Protein AF-A0A7S3LHX7-F1 (afdb_monomer)

Radius of gyration: 19.1 Å; Cα contacts (8 Å, |Δi|>4): 229; chains: 1; bounding box: 48×47×49 Å

Mean predicted aligned error: 6.69 Å

Nearest PDB structures (foldseek):
  8vy3-assembly1_D  TM=8.602E-01  e=5.144E-08  Homo sapiens
  8foj-assembly1_C  TM=7.044E-01  e=1.877E-06  Saccharomyces cerevisiae
  8b9a-assembly1_B  TM=6.497E-01  e=7.413E-06  Saccharomyces cerevisiae
  7pfo-assembly1_A  TM=7.194E-01  e=8.114E-03  Homo sapiens
  5vbn-assembly2_E  TM=6.825E-01  e=9.872E-03  Homo sapiens

Structure (mmCIF, N/CA/C/O backbone):
data_AF-A0A7S3LHX7-F1
#
_entry.id   AF-A0A7S3LHX7-F1
#
loop_
_atom_site.group_PDB
_atom_site.id
_atom_site.type_symbol
_atom_site.label_atom_id
_atom_site.label_alt_id
_atom_site.label_comp_id
_atom_site.label_asym_id
_atom_site.label_entity_id
_atom_site.label_seq_id
_atom_site.pdbx_PDB_ins_code
_atom_site.Cartn_x
_atom_site.Cartn_y
_atom_site.Cartn_z
_atom_site.occupancy
_atom_site.B_iso_or_equiv
_atom_site.auth_seq_id
_atom_site.auth_comp_id
_atom_site.auth_asym_id
_atom_site.auth_atom_id
_atom_site.pdbx_PDB_model_num
ATOM 1 N N . THR A 1 1 ? -20.503 -5.782 3.310 1.00 82.62 1 THR A N 1
ATOM 2 C CA . THR A 1 1 ? -19.239 -5.152 2.886 1.00 82.62 1 THR A CA 1
ATOM 3 C C . THR A 1 1 ? -18.350 -4.946 4.089 1.00 82.62 1 THR A C 1
ATOM 5 O O . THR A 1 1 ? -18.862 -4.541 5.129 1.00 82.62 1 THR A O 1
ATOM 8 N N . GLN A 1 2 ? -17.073 -5.298 3.959 1.00 88.56 2 GLN A N 1
ATOM 9 C CA . GLN A 1 2 ? -16.009 -5.000 4.921 1.00 88.56 2 GLN A CA 1
ATOM 10 C C . GLN A 1 2 ? -15.169 -3.860 4.333 1.00 88.56 2 GLN A C 1
ATOM 12 O O . GLN A 1 2 ? -14.987 -3.820 3.117 1.00 88.56 2 GLN A O 1
ATOM 17 N N . PHE A 1 3 ? -14.690 -2.949 5.170 1.00 92.06 3 PHE A N 1
ATOM 18 C CA . PHE A 1 3 ? -13.865 -1.812 4.775 1.00 92.06 3 PHE A CA 1
ATOM 19 C C . PHE A 1 3 ? -12.484 -1.961 5.399 1.00 92.06 3 PHE A C 1
ATOM 21 O O . PHE A 1 3 ? -12.379 -2.279 6.581 1.00 92.06 3 PHE A O 1
ATOM 28 N N . ILE A 1 4 ? -11.439 -1.728 4.611 1.00 94.50 4 ILE A N 1
ATOM 29 C CA . ILE A 1 4 ? -10.053 -1.706 5.077 1.00 94.50 4 ILE A CA 1
ATOM 30 C C . ILE A 1 4 ? -9.540 -0.291 4.832 1.00 94.50 4 ILE A C 1
ATOM 32 O O . ILE A 1 4 ? -9.613 0.192 3.704 1.00 94.50 4 ILE A O 1
ATOM 36 N N . LEU A 1 5 ? -9.087 0.378 5.889 1.00 95.12 5 LEU A N 1
ATOM 37 C CA . LEU A 1 5 ? -8.576 1.745 5.839 1.00 95.12 5 LEU A CA 1
ATOM 38 C C . LEU A 1 5 ? -7.075 1.725 6.112 1.00 95.12 5 LEU A C 1
ATOM 40 O O . LEU A 1 5 ? -6.647 1.291 7.181 1.00 95.12 5 LEU A O 1
ATOM 44 N N . GLN A 1 6 ? -6.292 2.201 5.152 1.00 96.12 6 GLN A N 1
ATOM 45 C CA . GLN A 1 6 ? -4.843 2.334 5.253 1.00 96.12 6 GLN A CA 1
ATOM 46 C C . GLN A 1 6 ? -4.483 3.821 5.201 1.00 96.12 6 GLN A C 1
ATOM 48 O O . GLN A 1 6 ? -5.008 4.512 4.325 1.00 96.12 6 GLN A O 1
ATOM 53 N N . PRO A 1 7 ? -3.619 4.322 6.100 1.00 96.69 7 PRO A N 1
ATOM 54 C CA . PRO A 1 7 ? -3.210 5.719 6.083 1.00 96.69 7 PRO A CA 1
ATOM 55 C C . PRO A 1 7 ? -2.319 6.039 4.878 1.00 96.69 7 PRO A C 1
ATOM 57 O O . PRO A 1 7 ? -1.685 5.157 4.288 1.00 96.69 7 PRO A O 1
ATOM 60 N N . SER A 1 8 ? -2.237 7.322 4.553 1.00 96.12 8 SER A N 1
ATOM 61 C CA . SER A 1 8 ? -1.284 7.928 3.625 1.00 96.12 8 SER A CA 1
ATOM 62 C C . SER A 1 8 ? -0.405 8.945 4.342 1.00 96.12 8 SER A C 1
ATOM 64 O O . SER A 1 8 ? -0.815 9.540 5.337 1.00 96.12 8 SER A O 1
ATOM 66 N N . LEU A 1 9 ? 0.798 9.194 3.821 1.00 95.31 9 LEU A N 1
ATOM 67 C CA . LEU A 1 9 ? 1.648 10.298 4.288 1.00 95.31 9 LEU A CA 1
ATOM 68 C C . LEU A 1 9 ? 1.005 11.673 4.048 1.00 95.31 9 LEU A C 1
ATOM 70 O O . LEU A 1 9 ? 1.378 12.642 4.701 1.00 95.31 9 LEU A O 1
ATOM 74 N N . ASP A 1 10 ? 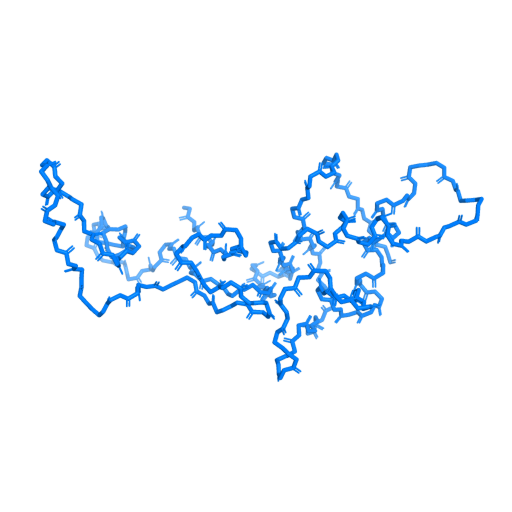0.029 11.738 3.141 1.00 94.12 10 ASP A N 1
ATOM 75 C CA . ASP A 1 10 ? -0.752 12.941 2.847 1.00 94.12 10 ASP A CA 1
ATOM 76 C C . ASP A 1 10 ? -1.970 13.114 3.784 1.00 94.12 10 ASP A C 1
ATOM 78 O O . ASP A 1 10 ? -2.672 14.125 3.707 1.00 94.12 10 ASP A O 1
ATOM 82 N N . ASP A 1 11 ? -2.242 12.156 4.682 1.00 92.94 11 ASP A N 1
ATOM 83 C CA . ASP A 1 11 ? -3.351 12.263 5.633 1.00 92.94 11 ASP A CA 1
ATOM 84 C C . ASP A 1 11 ? -2.993 13.219 6.775 1.00 92.94 11 ASP A C 1
ATOM 86 O O . ASP A 1 11 ? -2.190 12.905 7.654 1.00 92.94 11 ASP A O 1
ATOM 90 N N . ALA A 1 12 ? -3.678 14.363 6.840 1.00 87.56 12 ALA A N 1
ATOM 91 C CA . ALA A 1 12 ? -3.459 15.378 7.877 1.00 87.56 12 ALA A CA 1
ATOM 92 C C . ALA A 1 12 ? -3.617 14.841 9.316 1.00 87.56 12 ALA A C 1
ATOM 94 O O . ALA A 1 12 ? -3.034 15.379 10.267 1.00 87.56 12 ALA A O 1
ATOM 95 N N . THR A 1 13 ? -4.432 13.795 9.491 1.00 82.94 13 THR A N 1
ATOM 96 C CA . THR A 1 13 ? -4.726 13.179 10.789 1.00 82.94 13 THR A CA 1
ATOM 97 C C . THR A 1 13 ? -3.857 11.960 11.122 1.00 82.94 13 THR A C 1
ATOM 99 O O . THR A 1 13 ? -3.891 11.506 12.265 1.00 82.94 13 THR A O 1
ATOM 102 N N . ALA A 1 14 ? -3.053 11.447 10.191 1.00 89.12 14 ALA A N 1
ATOM 103 C CA . ALA A 1 14 ? -2.166 10.309 10.438 1.00 89.12 14 ALA A CA 1
ATOM 104 C C . ALA A 1 14 ? -0.749 10.760 10.844 1.00 89.12 14 ALA A C 1
ATOM 106 O O . ALA A 1 14 ? -0.461 11.956 10.918 1.00 89.12 14 ALA A O 1
ATOM 107 N N . GLU A 1 15 ? 0.122 9.796 11.146 1.00 90.31 15 GLU A N 1
ATOM 108 C CA . GLU A 1 15 ? 1.567 10.025 11.281 1.00 90.31 15 GLU A CA 1
ATOM 109 C C . GLU A 1 15 ? 2.176 10.364 9.919 1.00 90.31 15 GLU A C 1
ATOM 111 O O . GLU A 1 15 ? 1.820 9.749 8.926 1.00 90.31 15 GLU A O 1
ATOM 116 N N . TRP A 1 16 ? 3.120 11.296 9.838 1.00 93.44 16 TRP A N 1
ATOM 117 C CA . TRP A 1 16 ? 3.703 11.753 8.561 1.00 93.44 16 TRP A CA 1
ATOM 118 C C . TRP A 1 16 ? 5.046 11.074 8.227 1.00 93.44 16 TRP A C 1
ATOM 120 O O . TRP A 1 16 ? 5.813 11.559 7.390 1.00 93.44 16 TRP A O 1
ATOM 130 N N . VAL A 1 17 ? 5.338 9.950 8.889 1.00 95.56 17 VAL A N 1
ATOM 131 C CA . VAL A 1 17 ? 6.573 9.165 8.759 1.00 95.56 17 VAL A CA 1
ATOM 132 C C . VAL A 1 17 ? 6.219 7.738 8.348 1.00 95.56 17 VAL A C 1
ATOM 134 O O . VAL A 1 17 ? 5.311 7.138 8.916 1.00 95.56 17 VAL A O 1
ATOM 137 N N . PHE A 1 18 ? 6.913 7.198 7.349 1.00 96.38 18 PHE A N 1
ATOM 138 C CA . PHE A 1 18 ? 6.738 5.823 6.885 1.00 96.38 18 PHE A CA 1
ATOM 139 C C . PHE A 1 18 ? 7.772 4.894 7.549 1.00 96.38 18 PHE A C 1
ATOM 141 O O . PHE A 1 18 ? 8.935 5.283 7.647 1.00 96.38 18 PHE A O 1
ATOM 148 N N . PRO A 1 19 ? 7.412 3.657 7.934 1.00 96.81 19 PRO A N 1
ATOM 149 C CA . PRO A 1 19 ? 6.068 3.073 7.911 1.00 96.81 19 PRO A CA 1
ATOM 150 C C . PRO A 1 19 ? 5.124 3.719 8.947 1.00 96.81 19 PRO A C 1
ATOM 152 O O . PRO A 1 19 ? 5.552 4.122 10.024 1.00 96.81 19 PRO A O 1
ATOM 155 N N . GLN A 1 20 ? 3.834 3.825 8.612 1.00 95.88 20 GLN A N 1
ATOM 156 C CA . GLN A 1 20 ? 2.802 4.455 9.445 1.00 95.88 20 GLN A CA 1
ATOM 157 C C . GLN A 1 20 ? 1.997 3.403 10.232 1.00 95.88 20 GLN A C 1
ATOM 159 O O . GLN A 1 20 ? 1.628 2.365 9.665 1.00 95.88 20 GLN A O 1
ATOM 164 N N . PRO A 1 21 ? 1.636 3.677 11.501 1.00 95.25 21 PRO A N 1
ATOM 165 C CA . PRO A 1 21 ? 0.719 2.836 12.266 1.00 95.25 21 PRO A CA 1
ATOM 166 C C . PRO A 1 21 ? -0.708 2.892 11.691 1.00 95.25 21 PRO A C 1
ATOM 168 O O . PRO A 1 21 ? -1.023 3.798 10.919 1.00 95.25 21 PRO A O 1
ATOM 171 N N . PRO A 1 22 ? -1.606 1.963 12.071 1.00 95.12 22 PRO A N 1
ATOM 172 C CA . PRO A 1 22 ? -3.010 2.033 11.681 1.00 95.12 22 PRO A CA 1
ATOM 173 C C . PRO A 1 22 ? -3.677 3.353 12.079 1.00 95.12 22 PRO A C 1
ATOM 175 O O . PRO A 1 22 ? -3.352 3.945 13.108 1.00 95.12 22 PRO A O 1
ATOM 178 N N . LEU A 1 23 ? -4.675 3.773 11.296 1.00 92.25 23 LEU A N 1
ATOM 179 C CA . LEU A 1 23 ? -5.517 4.916 11.647 1.00 92.25 23 LEU A CA 1
ATOM 180 C C . LEU A 1 23 ? -6.193 4.697 13.008 1.00 92.25 23 LEU A C 1
ATOM 182 O O . LEU A 1 23 ? -6.881 3.694 13.220 1.00 92.25 23 LEU A O 1
ATOM 186 N N . GLN A 1 24 ? -6.016 5.665 13.904 1.00 88.00 24 GLN A N 1
ATOM 187 C CA . GLN A 1 24 ? -6.553 5.653 15.260 1.00 88.00 24 GLN A CA 1
ATOM 188 C C . GLN A 1 24 ? -7.049 7.041 15.672 1.00 88.00 24 GLN A C 1
ATOM 190 O O . GLN A 1 24 ? -6.622 8.060 15.122 1.00 88.00 24 GLN A O 1
ATOM 195 N N . ASP A 1 25 ? -7.938 7.072 16.661 1.00 85.94 25 ASP A N 1
ATOM 196 C CA . ASP A 1 25 ? -8.386 8.318 17.274 1.00 85.94 25 ASP A CA 1
ATOM 197 C C . ASP A 1 25 ? -7.199 9.002 17.968 1.00 85.94 25 ASP A C 1
ATOM 199 O O . ASP A 1 25 ? -6.437 8.375 18.706 1.00 85.94 25 ASP A O 1
ATOM 203 N N . ARG A 1 26 ? -7.026 10.304 17.718 1.00 79.12 26 ARG A N 1
ATOM 204 C CA . ARG A 1 26 ? -5.924 11.096 18.291 1.00 79.12 26 ARG A CA 1
ATOM 205 C C . ARG A 1 26 ? -6.164 11.449 19.752 1.00 79.12 26 ARG A C 1
ATOM 207 O O . ARG A 1 26 ? -5.212 11.701 20.485 1.00 79.12 26 ARG A O 1
ATOM 214 N N . LEU A 1 27 ? -7.429 11.513 20.162 1.00 79.19 27 LEU A N 1
ATOM 215 C CA . LEU A 1 27 ? -7.815 11.813 21.532 1.00 79.19 27 LEU A CA 1
ATOM 216 C C . LEU A 1 27 ? -8.510 10.601 22.162 1.00 79.19 27 LEU A C 1
ATOM 218 O O . LEU A 1 27 ? -9.348 9.982 21.511 1.00 79.19 27 LEU A O 1
ATOM 222 N N . PRO A 1 28 ? -8.248 10.297 23.450 1.00 73.94 28 PRO A N 1
ATOM 223 C CA . PRO A 1 28 ? -8.938 9.214 24.157 1.00 73.94 28 PRO A CA 1
ATOM 224 C C . PRO A 1 28 ? -10.452 9.422 24.246 1.00 73.94 28 PRO A C 1
ATOM 226 O O . PRO A 1 28 ? -11.210 8.472 24.428 1.00 73.94 28 PRO A O 1
ATOM 229 N N . LYS A 1 29 ? -10.884 10.686 24.191 1.00 74.69 29 LYS A N 1
ATOM 230 C CA . LYS A 1 29 ? -12.285 11.086 24.136 1.00 74.69 29 LYS A CA 1
ATOM 231 C C . LYS A 1 29 ? -12.440 12.171 23.074 1.00 74.69 29 LYS A C 1
ATOM 233 O O . LYS A 1 29 ? -11.623 13.098 23.075 1.00 74.69 29 LYS A O 1
ATOM 238 N N . PRO A 1 30 ? -13.472 12.092 22.223 1.00 76.56 30 PRO A N 1
ATOM 239 C CA . PRO A 1 30 ? -13.782 13.164 21.293 1.00 76.56 30 PRO A CA 1
ATOM 240 C C . PRO A 1 30 ? -13.998 14.476 22.051 1.00 76.56 30 PRO A C 1
ATOM 242 O O . PRO A 1 30 ? -14.670 14.513 23.086 1.00 76.56 30 PRO A O 1
ATOM 245 N N . GLN A 1 31 ? -13.400 15.556 21.552 1.00 78.25 31 GLN A N 1
ATOM 246 C CA . GLN A 1 31 ? -13.620 16.899 22.079 1.00 78.25 31 GLN A CA 1
ATOM 247 C C . GLN A 1 31 ? -14.639 17.618 21.207 1.00 78.25 31 GLN A C 1
ATOM 249 O O . GLN A 1 31 ? -14.498 17.654 19.987 1.00 78.25 31 GLN A O 1
ATOM 254 N N . ARG A 1 32 ? -15.653 18.226 21.826 1.00 78.81 32 ARG A N 1
ATOM 255 C CA . ARG A 1 32 ? -16.565 19.109 21.094 1.00 78.81 32 ARG A CA 1
ATOM 256 C C . ARG A 1 32 ? -15.794 20.312 20.578 1.00 78.81 32 ARG A C 1
ATOM 258 O O . ARG A 1 32 ? -14.992 20.893 21.313 1.00 78.81 32 ARG A O 1
ATOM 265 N N . SER A 1 33 ? -16.014 20.662 19.316 1.00 76.56 33 SER A N 1
ATOM 266 C CA . SER A 1 33 ? -15.380 21.847 18.759 1.00 76.56 33 SER A CA 1
ATOM 267 C C . SER A 1 33 ? -15.958 23.107 19.414 1.00 76.56 33 SER A C 1
ATOM 269 O O . SER A 1 33 ? -17.162 23.218 19.616 1.00 76.56 33 SER A O 1
ATOM 271 N N . ASN A 1 34 ? -15.095 24.070 19.743 1.00 79.62 34 ASN A N 1
ATOM 272 C CA . ASN A 1 34 ? -15.516 25.394 20.224 1.00 79.62 34 ASN A CA 1
ATOM 273 C C . ASN A 1 34 ? -15.758 26.371 19.056 1.00 79.62 34 ASN A C 1
ATOM 275 O O . ASN A 1 34 ? -15.777 27.587 19.252 1.00 79.62 34 ASN A O 1
ATOM 279 N N . LEU A 1 35 ? -15.841 25.857 17.825 1.00 80.31 35 LEU A N 1
ATOM 280 C CA . LEU A 1 35 ? -16.010 26.668 16.627 1.00 80.31 35 LEU A CA 1
ATOM 281 C C . LEU A 1 35 ? -17.483 27.084 16.498 1.00 80.31 35 LEU A C 1
ATOM 283 O O . LEU A 1 35 ? -18.360 26.234 16.657 1.00 80.31 35 LEU A O 1
ATOM 287 N N . PRO A 1 36 ? -17.781 28.358 16.180 1.00 83.25 36 PRO A N 1
ATOM 288 C CA . PRO A 1 36 ? -19.153 28.793 15.932 1.00 83.25 36 PRO A CA 1
ATOM 289 C C . PRO A 1 36 ? -19.799 27.944 14.826 1.00 83.25 36 PRO A C 1
ATOM 291 O O . PRO A 1 36 ? -19.290 27.906 13.707 1.00 83.25 36 PRO A O 1
ATOM 294 N N . GLY A 1 37 ? -20.905 27.261 15.138 1.00 81.12 37 GLY A N 1
ATOM 295 C CA . GLY A 1 37 ? -21.595 26.354 14.209 1.00 81.12 37 GLY A CA 1
ATOM 296 C C . GLY A 1 37 ? -20.968 24.959 14.068 1.00 81.12 37 GLY A C 1
ATOM 297 O O . GLY A 1 37 ? -21.369 24.209 13.185 1.00 81.12 37 GLY A O 1
ATOM 298 N N . GLY A 1 38 ? -19.995 24.607 14.913 1.00 75.81 38 GLY A N 1
ATOM 299 C CA . GLY A 1 38 ? -19.302 23.316 14.912 1.00 75.81 38 GLY A CA 1
ATOM 300 C C . GLY A 1 38 ? -19.755 22.346 16.008 1.00 75.81 38 GLY A C 1
ATOM 301 O O . GLY A 1 38 ? -19.008 21.422 16.330 1.00 75.81 38 GLY A O 1
ATOM 302 N N . ASP A 1 39 ? -20.934 22.546 16.601 1.00 73.94 39 ASP A N 1
ATOM 303 C CA . ASP A 1 39 ? -21.416 21.751 17.744 1.00 73.94 39 ASP A CA 1
ATOM 304 C C . ASP A 1 39 ? -21.565 20.251 17.424 1.00 73.94 39 ASP A C 1
ATOM 306 O O . ASP A 1 39 ? -21.392 19.411 18.310 1.00 73.94 39 ASP A O 1
ATOM 310 N N . ASP A 1 40 ? -21.817 19.914 16.155 1.00 74.06 40 ASP A N 1
ATOM 311 C CA . ASP A 1 40 ? -21.937 18.534 15.662 1.00 74.06 40 ASP A CA 1
ATOM 312 C C . ASP A 1 40 ? -20.582 17.889 15.313 1.00 74.06 40 ASP A C 1
ATOM 314 O O . ASP A 1 40 ? -20.513 16.694 15.021 1.00 74.06 40 ASP A O 1
ATOM 318 N N . PHE A 1 41 ? -19.490 18.663 15.313 1.00 73.12 41 PHE A N 1
ATOM 319 C CA . PHE A 1 41 ? -18.165 18.177 14.944 1.00 73.12 41 PHE A CA 1
ATOM 320 C C . PHE A 1 41 ? -17.357 17.772 16.181 1.00 73.12 41 PHE A C 1
ATOM 322 O O . PHE A 1 41 ? -16.942 18.605 16.995 1.00 73.12 41 PHE A O 1
ATOM 329 N N . GLU A 1 42 ? -17.085 16.474 16.289 1.00 78.06 42 GLU A N 1
ATOM 330 C CA . GLU A 1 42 ? -16.192 15.912 17.297 1.00 78.06 42 GLU A CA 1
ATOM 331 C C . GLU A 1 42 ? -14.743 15.900 16.791 1.00 78.06 42 GLU A C 1
ATOM 333 O O . GLU A 1 42 ? -14.387 15.203 15.841 1.00 78.06 42 GLU A O 1
ATOM 338 N N . LEU A 1 43 ? -13.878 16.670 17.448 1.00 80.25 43 LEU A N 1
ATOM 339 C CA . LEU A 1 43 ? -12.460 16.737 17.128 1.00 80.25 43 LEU A CA 1
ATOM 340 C C . LEU A 1 43 ? -11.707 15.549 17.740 1.00 80.25 43 LEU A C 1
ATOM 342 O O . LEU A 1 43 ? -11.891 15.199 18.908 1.00 80.25 43 LEU A O 1
ATOM 346 N N . GLY A 1 44 ? -10.786 14.984 16.958 1.00 76.62 44 GLY A N 1
ATOM 347 C CA . GLY A 1 44 ? -9.835 13.973 17.426 1.00 76.62 44 GLY A CA 1
ATOM 348 C C . GLY A 1 44 ? -10.344 12.534 17.375 1.00 76.62 44 GLY A C 1
ATOM 349 O O . GLY A 1 44 ? -9.600 11.643 17.782 1.00 76.62 44 GLY A O 1
ATOM 350 N N . THR A 1 45 ? -11.548 12.302 16.847 1.00 83.00 45 THR A N 1
ATOM 351 C CA . THR A 1 45 ? -12.073 10.964 16.549 1.00 83.00 45 THR A CA 1
ATOM 352 C C . THR A 1 45 ? -12.215 10.748 15.044 1.00 83.00 45 THR A C 1
ATOM 354 O O . THR A 1 45 ? -12.493 11.677 14.288 1.00 83.00 45 THR A O 1
ATOM 357 N N . LEU A 1 46 ? -12.036 9.504 14.608 1.00 79.62 46 LEU A N 1
ATOM 358 C CA . LEU A 1 46 ? -12.356 9.033 13.264 1.00 79.62 46 LEU A CA 1
ATOM 359 C C . LEU A 1 46 ? -13.846 8.674 13.120 1.00 79.62 46 LEU A C 1
ATOM 361 O O . LEU A 1 46 ? -14.278 8.275 12.040 1.00 79.62 46 LEU A O 1
ATOM 365 N N . GLY A 1 47 ? -14.632 8.752 14.205 1.00 77.75 47 GLY A N 1
ATOM 366 C CA . GLY A 1 47 ? -16.065 8.441 14.207 1.00 77.75 47 GLY A CA 1
ATOM 367 C C . GLY A 1 47 ? -16.385 6.966 13.929 1.00 77.75 47 GLY A C 1
ATOM 368 O O . GLY A 1 47 ? -17.528 6.618 13.630 1.00 77.75 47 GLY A O 1
ATOM 369 N N . LEU A 1 48 ? -15.390 6.075 14.015 1.00 77.44 48 LEU A N 1
ATOM 370 C CA . LEU A 1 48 ? -15.538 4.656 13.664 1.00 77.44 48 LEU A CA 1
ATOM 371 C C . LEU A 1 48 ? -16.493 3.910 14.605 1.00 77.44 48 LEU A C 1
ATOM 373 O O . LEU A 1 48 ? -17.189 2.992 14.174 1.00 77.44 48 LEU A O 1
ATOM 377 N N . SER A 1 49 ? -16.583 4.350 15.860 1.00 70.50 49 SER A N 1
ATOM 378 C CA . SER A 1 49 ? -17.525 3.826 16.855 1.00 70.50 49 SER A CA 1
ATOM 379 C C . SER A 1 49 ? -18.984 3.952 16.398 1.00 70.50 49 SER A C 1
ATOM 381 O O . SER A 1 49 ? -19.773 3.024 16.570 1.00 70.50 49 SER A O 1
ATOM 383 N N . TYR A 1 50 ? -19.349 5.058 15.741 1.00 70.00 50 TYR A N 1
ATOM 384 C CA . TYR A 1 50 ? -20.691 5.247 15.185 1.00 70.00 50 TYR A CA 1
ATOM 385 C C . TYR A 1 50 ? -20.999 4.220 14.086 1.00 70.00 50 TYR A C 1
ATOM 387 O O . TYR A 1 50 ? -22.081 3.634 14.056 1.00 70.00 50 TYR A O 1
ATOM 395 N N . VAL A 1 51 ? -20.020 3.940 13.220 1.00 71.06 51 VAL A N 1
ATOM 396 C CA . 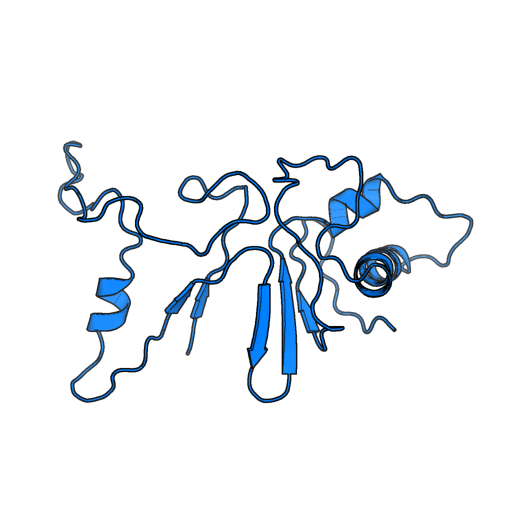VAL A 1 51 ? -20.152 2.968 12.122 1.00 71.06 51 VAL A CA 1
ATOM 397 C C . VAL A 1 51 ? -20.394 1.549 12.644 1.00 71.06 51 VAL A C 1
ATOM 399 O O . VAL A 1 51 ? -21.139 0.775 12.034 1.00 71.06 51 VAL A O 1
ATOM 402 N N . GLU A 1 52 ? -19.780 1.200 13.771 1.00 68.06 52 GLU A N 1
ATOM 403 C CA . GLU A 1 52 ? -19.926 -0.109 14.409 1.00 68.06 52 GLU A CA 1
ATOM 404 C C . GLU A 1 52 ? -21.289 -0.261 15.109 1.00 68.06 52 GLU A C 1
ATOM 406 O O . GLU A 1 52 ? -21.928 -1.308 14.974 1.00 68.06 52 GLU A O 1
ATOM 411 N N . ASN A 1 53 ? -21.788 0.810 15.737 1.00 62.00 53 ASN A N 1
ATOM 412 C CA . ASN A 1 53 ? -23.033 0.824 16.515 1.00 62.00 53 ASN A CA 1
ATOM 413 C C . ASN A 1 53 ? -24.331 0.859 15.680 1.00 62.00 53 ASN A C 1
ATOM 415 O O . ASN A 1 53 ? -25.402 0.576 16.209 1.00 62.00 53 ASN A O 1
ATOM 419 N N . ILE A 1 54 ? -24.282 1.152 14.373 1.00 61.56 54 ILE A N 1
ATOM 420 C CA . ILE A 1 54 ? -25.472 1.138 13.486 1.00 61.56 54 ILE A CA 1
ATOM 421 C C . ILE A 1 54 ? -26.057 -0.284 13.296 1.00 61.56 54 ILE A C 1
ATOM 423 O O . ILE A 1 54 ? -27.136 -0.469 12.720 1.00 61.56 54 ILE A O 1
ATOM 427 N N . LYS A 1 55 ? -25.374 -1.336 13.759 1.00 57.81 55 LYS A N 1
ATOM 428 C CA . LYS A 1 55 ? -25.861 -2.712 13.622 1.00 57.81 55 LYS A CA 1
ATOM 429 C C . LYS A 1 55 ? -26.932 -3.076 14.652 1.00 57.81 55 LYS A C 1
ATOM 431 O O . LYS A 1 55 ? -26.727 -2.991 15.855 1.00 57.81 55 LYS A O 1
ATOM 436 N N . ARG A 1 56 ? -28.045 -3.587 14.115 1.00 54.41 56 ARG A N 1
ATOM 437 C CA . ARG A 1 56 ? -29.111 -4.318 14.815 1.00 54.41 56 ARG A CA 1
ATOM 438 C C . ARG A 1 56 ? -28.552 -5.493 15.630 1.00 54.41 56 ARG A C 1
ATOM 440 O O . ARG A 1 56 ? -27.645 -6.182 15.167 1.00 54.41 56 ARG A O 1
ATOM 447 N N . GLU A 1 57 ? -29.153 -5.685 16.801 1.00 52.62 57 GLU A N 1
ATOM 448 C CA . GLU A 1 57 ? -28.903 -6.705 17.828 1.00 52.62 57 GLU A CA 1
ATOM 449 C C . GLU A 1 57 ? -28.384 -8.051 17.276 1.00 52.62 57 GLU A C 1
ATOM 451 O O . GLU A 1 57 ? -29.052 -8.700 16.471 1.00 52.62 57 GLU A O 1
ATOM 456 N N . GLY A 1 58 ? -27.203 -8.487 17.743 1.00 56.19 58 GLY A N 1
ATOM 457 C CA . GLY A 1 58 ? -26.782 -9.896 17.682 1.00 56.19 58 GLY A CA 1
ATOM 458 C C . GLY A 1 58 ? -25.531 -10.258 16.868 1.00 56.19 58 GLY A C 1
ATOM 459 O O . GLY A 1 58 ? -25.256 -11.447 16.731 1.00 56.19 58 GLY A O 1
ATOM 460 N N . SER A 1 59 ? -24.753 -9.312 16.321 1.00 54.66 59 SER A N 1
ATOM 461 C CA . SER A 1 59 ? -23.490 -9.658 15.637 1.00 54.66 59 SER A CA 1
ATOM 462 C C . SER A 1 59 ? -22.333 -8.692 15.954 1.00 54.66 59 SER A C 1
AT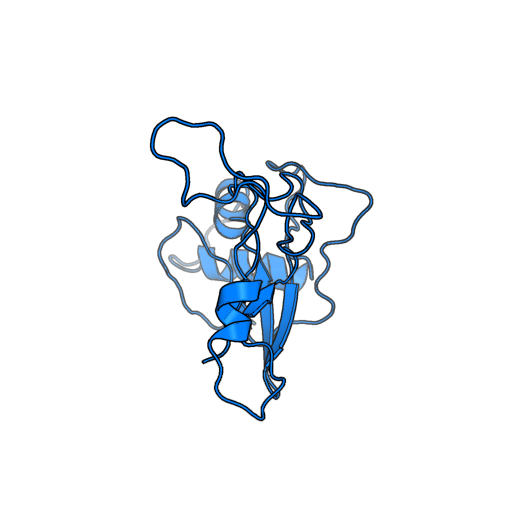OM 464 O O . SER A 1 59 ? -22.327 -7.567 15.449 1.00 54.66 59 SER A O 1
ATOM 466 N N . ASP A 1 60 ? -21.314 -9.165 16.679 1.00 62.50 60 ASP A N 1
ATOM 467 C CA . ASP A 1 60 ? -20.117 -8.407 17.115 1.00 62.50 60 ASP A CA 1
ATOM 468 C C . ASP A 1 60 ? -19.060 -8.182 16.008 1.00 62.50 60 ASP A C 1
ATOM 470 O O . ASP A 1 60 ? -17.896 -7.878 16.265 1.00 62.50 60 ASP A O 1
ATOM 474 N N . TYR A 1 61 ? -19.416 -8.352 14.732 1.00 66.25 61 TYR A N 1
ATOM 475 C CA . TYR A 1 61 ? -18.432 -8.247 13.651 1.00 66.25 61 TYR A CA 1
ATOM 476 C C . TYR A 1 61 ? -18.117 -6.785 13.308 1.00 66.25 61 TYR A C 1
ATOM 478 O O . TYR A 1 61 ? -18.923 -6.113 12.653 1.00 66.25 61 TYR A O 1
ATOM 486 N N . ARG A 1 62 ? -16.914 -6.315 13.651 1.00 77.81 62 ARG A N 1
ATOM 487 C CA . ARG A 1 62 ? -16.355 -5.035 13.182 1.00 77.81 62 ARG A CA 1
ATOM 488 C C . ARG A 1 62 ? -16.323 -4.988 11.649 1.00 77.81 62 ARG A C 1
ATOM 490 O O . ARG A 1 62 ? -15.851 -5.921 11.002 1.00 77.81 62 ARG A O 1
ATOM 497 N N . ARG A 1 63 ? -16.891 -3.924 11.063 1.00 84.88 63 ARG A N 1
ATOM 498 C CA . ARG A 1 63 ? -16.979 -3.734 9.596 1.00 84.88 63 ARG A CA 1
ATOM 499 C C . ARG A 1 63 ? -15.806 -2.958 9.009 1.00 84.88 63 ARG A C 1
ATOM 501 O O . ARG A 1 63 ? -15.605 -3.036 7.801 1.00 84.88 63 ARG A O 1
ATOM 508 N N . VAL A 1 64 ? -15.103 -2.176 9.824 1.00 89.88 64 VAL A N 1
ATOM 509 C CA . VAL A 1 64 ? -14.031 -1.277 9.388 1.00 89.88 64 VAL A CA 1
ATOM 510 C C . VAL A 1 64 ? -12.737 -1.690 10.064 1.00 89.88 64 VAL A C 1
ATOM 512 O O . VAL A 1 64 ? -12.662 -1.684 11.285 1.00 89.88 64 VAL A O 1
ATOM 515 N N . HIS A 1 65 ? -11.719 -2.027 9.285 1.00 90.88 65 HIS A N 1
ATOM 516 C CA . HIS A 1 65 ? -10.425 -2.498 9.768 1.00 90.88 65 HIS A CA 1
ATOM 517 C C . HIS A 1 65 ? -9.367 -1.466 9.400 1.00 90.88 65 HIS A C 1
ATOM 519 O O . HIS A 1 65 ? -9.093 -1.259 8.220 1.00 90.88 65 HIS A O 1
ATOM 525 N N . CYS A 1 66 ? -8.789 -0.797 10.393 1.00 93.62 66 CYS A N 1
ATOM 526 C CA . CYS A 1 66 ? -7.656 0.094 10.167 1.00 93.62 66 CYS A CA 1
ATOM 527 C C . CYS A 1 66 ? -6.371 -0.739 10.126 1.00 93.62 66 CYS A C 1
ATOM 529 O O . CYS A 1 66 ? -6.125 -1.530 11.036 1.00 93.62 66 CYS A O 1
ATOM 531 N N . VAL A 1 67 ? -5.561 -0.564 9.087 1.00 96.19 67 VAL A N 1
ATOM 532 C CA . VAL A 1 67 ? -4.306 -1.299 8.857 1.00 96.19 67 VAL A CA 1
ATOM 533 C C . VAL A 1 67 ? -3.134 -0.320 8.735 1.00 96.19 67 VAL A C 1
ATOM 535 O O . VAL A 1 67 ? -3.369 0.848 8.418 1.00 96.19 67 VAL A O 1
ATOM 538 N N . PRO A 1 68 ? -1.887 -0.745 9.009 1.00 96.88 68 PRO A N 1
ATOM 539 C CA . PRO A 1 68 ? -0.722 0.127 8.865 1.00 96.88 68 PRO A CA 1
ATOM 540 C C . PRO A 1 68 ? -0.394 0.399 7.391 1.00 96.88 68 PRO A C 1
ATOM 542 O O . PRO A 1 68 ? -0.956 -0.223 6.487 1.00 96.88 68 PRO A O 1
ATOM 545 N N . ASN A 1 69 ? 0.549 1.310 7.151 1.00 97.12 69 ASN A N 1
ATOM 546 C CA . ASN A 1 69 ? 1.136 1.537 5.835 1.00 97.12 69 ASN A CA 1
ATOM 547 C C . ASN A 1 69 ? 2.656 1.306 5.873 1.00 97.12 69 ASN A C 1
ATOM 549 O O . ASN A 1 69 ? 3.346 2.069 6.543 1.00 97.12 69 ASN A O 1
ATOM 553 N N . PRO A 1 70 ? 3.203 0.311 5.158 1.00 97.69 70 PRO A N 1
ATOM 554 C CA . PRO A 1 70 ? 2.527 -0.631 4.268 1.00 97.69 70 PRO A CA 1
ATOM 555 C C . PRO A 1 70 ? 1.824 -1.755 5.052 1.00 97.69 70 PRO A C 1
ATOM 557 O O . PRO A 1 70 ? 2.009 -1.891 6.260 1.00 97.69 70 PRO A O 1
ATOM 560 N N . CYS A 1 71 ? 1.039 -2.596 4.370 1.00 97.19 71 CYS A N 1
ATOM 561 C CA . CYS A 1 71 ? 0.476 -3.806 4.969 1.00 97.19 71 CYS A CA 1
ATOM 562 C C . CYS A 1 71 ? 0.467 -5.010 4.014 1.00 97.19 71 CYS A C 1
ATOM 564 O O . CYS A 1 71 ? 0.311 -4.883 2.796 1.00 97.19 71 CYS A O 1
ATOM 566 N N . THR A 1 72 ? 0.605 -6.207 4.586 1.00 97.44 72 THR A N 1
ATOM 567 C CA . THR A 1 72 ? 0.292 -7.480 3.925 1.00 97.44 72 THR A CA 1
ATOM 568 C C . THR A 1 72 ? -0.896 -8.098 4.640 1.00 97.44 72 THR A C 1
ATOM 570 O O . THR A 1 72 ? -0.833 -8.354 5.841 1.00 97.44 72 THR A O 1
ATOM 573 N N . LEU A 1 73 ? -1.979 -8.345 3.916 1.00 96.50 73 LEU A N 1
ATOM 574 C CA . LEU A 1 73 ? -3.205 -8.912 4.461 1.00 96.50 73 LEU A CA 1
ATOM 575 C C . LEU A 1 73 ? -3.624 -10.142 3.664 1.00 96.50 73 LEU A C 1
ATOM 577 O O . LEU A 1 73 ? -3.296 -10.275 2.488 1.00 96.50 73 LEU A O 1
ATOM 581 N N . ARG A 1 74 ? -4.354 -11.053 4.306 1.00 97.38 74 ARG A N 1
ATOM 582 C CA . ARG A 1 74 ? -4.885 -12.253 3.656 1.00 97.38 74 ARG A CA 1
ATOM 583 C C . ARG A 1 74 ? -6.403 -12.189 3.632 1.00 97.38 74 ARG A C 1
ATOM 585 O O . ARG A 1 74 ? -7.027 -12.108 4.687 1.00 97.38 74 ARG A O 1
ATOM 592 N N . ILE A 1 75 ? -6.989 -12.250 2.441 1.00 96.06 75 ILE A N 1
ATOM 593 C CA . ILE A 1 75 ? -8.436 -12.394 2.259 1.00 96.06 75 ILE A CA 1
ATOM 594 C C . ILE A 1 75 ? -8.675 -13.794 1.711 1.00 96.06 75 ILE A C 1
ATOM 596 O O . ILE A 1 75 ? -8.309 -14.092 0.576 1.00 96.06 75 ILE A O 1
ATOM 600 N N . ASN A 1 76 ? -9.274 -14.650 2.539 1.00 95.12 76 ASN A N 1
ATOM 601 C CA . ASN A 1 76 ? -9.401 -16.085 2.286 1.00 95.12 76 ASN A CA 1
ATOM 602 C C . ASN A 1 76 ? -8.021 -16.730 2.039 1.00 95.12 76 ASN A C 1
ATOM 604 O O . ASN A 1 76 ? -7.207 -16.798 2.967 1.00 95.12 76 ASN A O 1
ATOM 608 N N . GLU A 1 77 ? -7.748 -17.134 0.798 1.00 97.06 77 GLU A N 1
ATOM 609 C CA . GL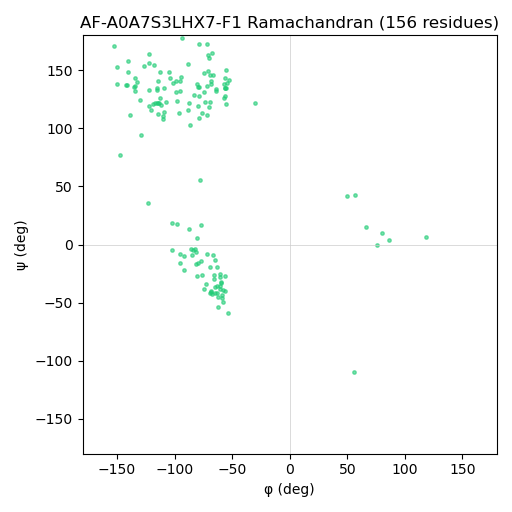U A 1 77 ? -6.507 -17.781 0.349 1.00 97.06 77 GLU A CA 1
ATOM 610 C C . GLU A 1 77 ? -5.567 -16.820 -0.395 1.00 97.06 77 GLU A C 1
ATOM 612 O O . GLU A 1 77 ? -4.454 -17.207 -0.730 1.00 97.06 77 GLU A O 1
ATOM 617 N N . VAL A 1 78 ? -5.993 -15.577 -0.643 1.00 98.00 78 VAL A N 1
ATOM 618 C CA . VAL A 1 78 ? -5.238 -14.601 -1.439 1.00 98.00 78 VAL A CA 1
ATOM 619 C C . VAL A 1 78 ? -4.462 -13.666 -0.520 1.00 98.00 78 VAL A C 1
ATOM 621 O O . VAL A 1 78 ? -5.047 -12.981 0.327 1.00 98.00 78 VAL A O 1
ATOM 624 N N . VAL A 1 79 ? -3.145 -13.608 -0.705 1.00 98.12 79 VAL A N 1
ATOM 625 C CA . VAL A 1 79 ? -2.263 -12.657 -0.027 1.00 98.12 79 VAL A CA 1
ATOM 626 C C . VAL A 1 79 ? -2.187 -11.366 -0.831 1.00 98.12 79 VAL A C 1
ATOM 628 O O . VAL A 1 79 ? -1.771 -11.348 -1.989 1.00 98.12 79 VAL A O 1
ATOM 631 N N . ILE A 1 80 ? -2.559 -10.261 -0.196 1.00 98.25 80 ILE A N 1
ATOM 632 C CA . ILE A 1 80 ? -2.600 -8.935 -0.800 1.00 98.25 80 ILE A CA 1
ATOM 633 C C . ILE A 1 80 ? -1.582 -8.042 -0.095 1.00 98.25 80 ILE A C 1
ATOM 635 O O . ILE A 1 80 ? -1.646 -7.842 1.117 1.00 98.25 80 ILE A O 1
ATOM 639 N N . GLY A 1 81 ? -0.641 -7.494 -0.857 1.00 97.75 81 GLY A N 1
ATOM 640 C CA . GLY A 1 81 ? 0.252 -6.438 -0.398 1.00 97.75 81 GLY A CA 1
ATOM 641 C C . GLY A 1 81 ? -0.300 -5.075 -0.792 1.00 97.75 81 GLY A C 1
ATOM 642 O O . GLY A 1 81 ? -0.673 -4.880 -1.947 1.00 97.75 81 GLY A O 1
ATOM 643 N N . VAL A 1 82 ? -0.338 -4.128 0.141 1.00 97.62 82 VAL A N 1
ATOM 644 C CA . VAL A 1 82 ? -0.840 -2.775 -0.109 1.00 97.62 82 VAL A CA 1
ATOM 645 C C . VAL A 1 82 ? 0.111 -1.746 0.491 1.00 97.62 82 VAL A C 1
ATOM 647 O O . VAL A 1 82 ? 0.509 -1.836 1.652 1.00 97.62 82 VAL A O 1
ATOM 650 N N . THR A 1 83 ? 0.460 -0.736 -0.294 1.00 97.12 83 THR A N 1
ATOM 651 C CA . THR A 1 83 ? 1.161 0.467 0.168 1.00 97.12 83 THR A CA 1
ATOM 652 C C . THR A 1 83 ? 0.448 1.680 -0.403 1.00 97.12 83 THR A C 1
ATOM 654 O O . THR A 1 83 ? 0.018 1.633 -1.552 1.00 97.12 83 THR A O 1
ATOM 657 N N . SER A 1 84 ? 0.292 2.747 0.377 1.00 96.81 84 SER A N 1
ATOM 658 C CA . SER A 1 84 ? -0.300 4.004 -0.105 1.00 96.81 84 SER A CA 1
ATOM 659 C C . SER A 1 84 ? 0.752 4.991 -0.621 1.00 96.81 84 SER A C 1
ATOM 661 O O . SER A 1 84 ? 0.401 5.987 -1.249 1.00 96.81 84 SER A O 1
ATOM 663 N N . THR A 1 85 ? 2.042 4.718 -0.397 1.00 95.38 85 THR A N 1
ATOM 664 C CA . THR A 1 85 ? 3.130 5.535 -0.943 1.00 95.38 85 THR A CA 1
ATOM 665 C C . THR A 1 85 ? 3.254 5.329 -2.452 1.00 95.38 85 THR A C 1
ATOM 667 O O . THR A 1 85 ? 3.227 4.198 -2.941 1.00 95.38 85 THR A O 1
ATOM 670 N N . ASP A 1 86 ? 3.440 6.417 -3.207 1.00 95.50 86 ASP A N 1
ATOM 671 C CA . ASP A 1 86 ? 3.587 6.373 -4.671 1.00 95.50 86 ASP A CA 1
ATOM 672 C C . ASP A 1 86 ? 4.999 5.917 -5.095 1.00 95.50 86 ASP A C 1
ATOM 674 O O . ASP A 1 86 ? 5.724 6.602 -5.819 1.00 95.50 86 ASP A O 1
ATOM 678 N N . ILE A 1 87 ? 5.417 4.747 -4.605 1.00 95.38 87 ILE A N 1
ATOM 679 C CA . ILE A 1 87 ? 6.719 4.138 -4.897 1.00 95.38 87 ILE A CA 1
ATOM 680 C C . ILE A 1 87 ? 6.897 3.888 -6.398 1.00 95.38 87 ILE A C 1
ATOM 682 O O . ILE A 1 87 ? 7.999 4.044 -6.917 1.00 95.38 87 ILE A O 1
ATOM 686 N N . LEU A 1 88 ? 5.815 3.586 -7.127 1.00 94.81 88 LEU A N 1
ATOM 687 C CA . LEU A 1 88 ? 5.879 3.400 -8.575 1.00 94.81 88 LEU A CA 1
ATOM 688 C C . LEU A 1 88 ? 6.327 4.683 -9.281 1.00 94.81 88 LEU A C 1
ATOM 690 O O . LEU A 1 88 ? 7.200 4.609 -10.143 1.00 94.81 88 LEU A O 1
ATOM 694 N N . LEU A 1 89 ? 5.784 5.851 -8.917 1.00 94.56 89 LEU A N 1
ATOM 695 C CA . LEU A 1 89 ? 6.224 7.133 -9.474 1.00 94.56 89 LEU A CA 1
ATOM 696 C C . LEU A 1 89 ? 7.646 7.489 -9.048 1.00 94.56 89 LEU A C 1
ATOM 698 O O . LEU A 1 89 ? 8.422 7.939 -9.890 1.00 94.56 89 LEU A O 1
ATOM 702 N N . GLN A 1 90 ? 8.001 7.275 -7.780 1.00 94.12 90 GLN A N 1
ATOM 703 C CA . GLN A 1 90 ? 9.351 7.590 -7.307 1.00 94.12 90 GLN A CA 1
ATOM 704 C C . GLN A 1 90 ? 10.395 6.747 -8.048 1.00 94.12 90 GLN A C 1
ATOM 706 O O . GLN A 1 90 ? 11.268 7.284 -8.726 1.00 94.12 90 GLN A O 1
ATOM 711 N N . THR A 1 91 ? 10.245 5.421 -8.051 1.00 94.06 91 THR A N 1
ATOM 712 C CA . THR A 1 91 ? 11.152 4.535 -8.789 1.00 94.06 91 THR A CA 1
ATOM 713 C C . THR A 1 91 ? 11.137 4.838 -10.285 1.00 94.06 91 THR A C 1
ATOM 715 O O . THR A 1 91 ? 12.182 4.804 -10.915 1.00 94.06 91 THR A O 1
ATOM 718 N N . SER A 1 92 ? 9.993 5.208 -10.862 1.00 92.12 92 SER A N 1
ATOM 719 C CA . SER A 1 92 ? 9.881 5.597 -12.272 1.00 92.12 92 SER A CA 1
ATOM 720 C C . SER A 1 92 ? 10.818 6.745 -12.657 1.00 92.12 92 SER A C 1
ATOM 722 O O . SER A 1 92 ? 11.398 6.704 -13.742 1.00 92.12 92 SER A O 1
ATOM 724 N N . ILE A 1 93 ? 10.993 7.753 -11.800 1.00 92.00 93 ILE A N 1
ATOM 725 C CA . ILE A 1 93 ? 11.855 8.915 -12.079 1.00 92.00 93 ILE A CA 1
ATOM 726 C C . ILE A 1 93 ? 13.339 8.587 -11.830 1.00 92.00 93 ILE A C 1
ATOM 728 O O . ILE A 1 93 ? 14.209 9.169 -12.474 1.00 92.00 93 ILE A O 1
ATOM 732 N N . ASN A 1 94 ? 13.629 7.638 -10.935 1.00 91.75 94 ASN A N 1
ATOM 733 C CA . ASN A 1 94 ? 14.992 7.246 -10.560 1.00 91.75 94 ASN A CA 1
ATOM 734 C C . ASN A 1 94 ? 15.543 6.032 -11.331 1.00 91.75 94 ASN A C 1
ATOM 736 O O . ASN A 1 94 ? 16.748 5.785 -11.312 1.00 91.75 94 ASN A O 1
ATOM 740 N N . GLU A 1 95 ? 14.686 5.260 -11.992 1.00 91.06 95 GLU A N 1
ATOM 741 C CA . GLU A 1 95 ? 15.067 4.089 -12.773 1.00 91.06 95 GLU A CA 1
ATOM 742 C C . GLU A 1 95 ? 15.716 4.502 -14.099 1.00 91.06 95 GLU A C 1
A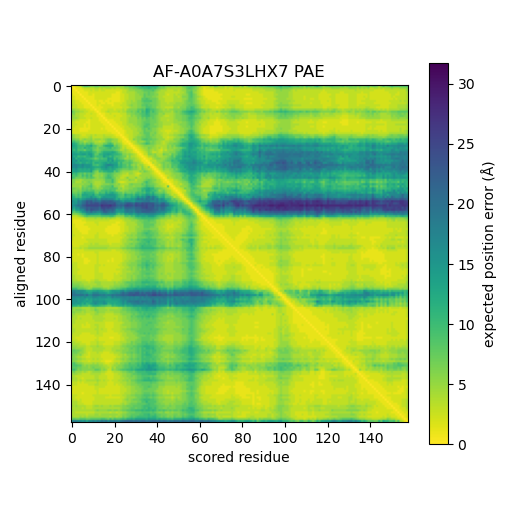TOM 744 O O . GLU A 1 95 ? 15.155 5.265 -14.888 1.00 91.06 95 GLU A O 1
ATOM 749 N N . THR A 1 96 ? 16.867 3.907 -14.404 1.00 87.44 96 THR A N 1
ATOM 750 C CA . THR A 1 96 ? 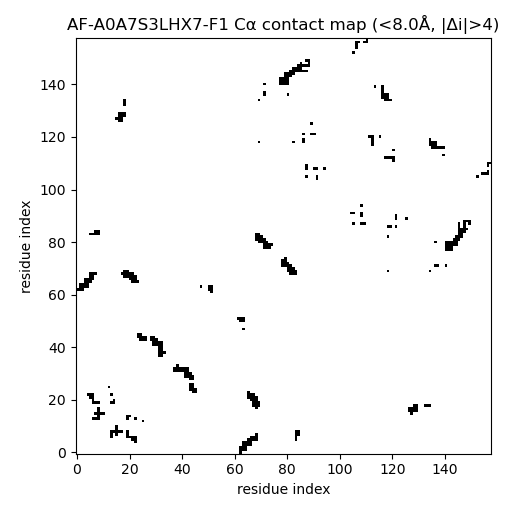17.471 3.963 -15.735 1.00 87.44 96 THR A CA 1
ATOM 751 C C . THR A 1 96 ? 17.208 2.658 -16.478 1.00 87.44 96 THR A C 1
ATOM 753 O O . THR A 1 96 ? 17.277 1.566 -15.917 1.00 87.44 96 THR A O 1
ATOM 756 N N . ASN A 1 97 ? 16.886 2.750 -17.768 1.00 81.62 97 ASN A N 1
ATOM 757 C CA . ASN A 1 97 ? 16.771 1.578 -18.628 1.00 81.62 97 ASN A CA 1
ATOM 758 C C . ASN A 1 97 ? 17.488 1.817 -19.959 1.00 81.62 97 ASN A C 1
ATOM 760 O O . ASN A 1 97 ? 17.486 2.926 -20.487 1.00 81.62 97 ASN A O 1
ATOM 764 N N . GLY A 1 98 ? 18.112 0.764 -20.488 1.00 74.88 98 GLY A N 1
ATOM 765 C CA . GLY A 1 98 ? 18.772 0.776 -21.790 1.00 74.88 98 GLY A CA 1
ATOM 766 C C . GLY A 1 98 ? 17.996 -0.073 -22.791 1.00 74.88 98 GLY A C 1
ATOM 767 O O . GLY A 1 98 ? 18.016 -1.295 -22.694 1.00 74.88 98 GLY A O 1
ATOM 768 N N . HIS A 1 99 ? 17.331 0.574 -23.753 1.00 74.44 99 HIS A N 1
ATOM 769 C CA . HIS A 1 99 ? 16.754 -0.063 -24.948 1.00 74.44 99 HIS A CA 1
ATOM 770 C C . HIS A 1 99 ? 15.755 -1.214 -24.673 1.00 74.44 99 HIS A C 1
ATOM 772 O O . HIS A 1 99 ? 15.776 -2.258 -25.327 1.00 74.44 99 HIS A O 1
ATOM 778 N N . LEU A 1 100 ? 14.861 -1.031 -23.694 1.00 80.06 100 LEU A N 1
ATOM 779 C CA . LEU A 1 100 ? 13.809 -2.005 -23.382 1.00 80.06 100 LEU A CA 1
ATOM 780 C C . LEU A 1 100 ? 12.532 -1.772 -24.211 1.00 80.06 100 LEU A C 1
ATOM 782 O O . LEU A 1 100 ? 12.260 -0.638 -24.612 1.00 80.06 100 LEU A O 1
ATOM 786 N N . PRO A 1 101 ? 11.705 -2.816 -24.433 1.00 81.38 101 PRO A N 1
ATOM 787 C CA . PRO A 1 101 ? 10.450 -2.687 -25.170 1.00 81.38 101 PRO A CA 1
ATOM 788 C C . PRO A 1 101 ? 9.537 -1.603 -24.584 1.00 81.38 101 PRO A C 1
ATOM 790 O O . PRO A 1 101 ? 9.380 -1.502 -23.359 1.00 81.38 101 PRO A O 1
ATOM 793 N N . ALA A 1 102 ? 8.891 -0.821 -25.451 1.00 76.75 102 ALA A N 1
ATOM 794 C CA . ALA A 1 102 ? 7.926 0.194 -25.039 1.00 76.75 102 ALA A CA 1
ATOM 795 C C . ALA A 1 102 ? 6.795 -0.423 -24.190 1.00 76.75 102 ALA A C 1
ATOM 797 O O . ALA A 1 102 ? 6.379 -1.560 -24.404 1.00 76.75 102 ALA A O 1
ATOM 798 N N . GLY A 1 103 ? 6.317 0.310 -23.180 1.00 78.75 103 GLY A N 1
ATOM 799 C CA . GLY A 1 103 ? 5.249 -0.159 -22.284 1.00 78.75 103 GLY A CA 1
ATOM 800 C C . GLY A 1 103 ? 5.674 -1.194 -21.227 1.00 78.75 103 GLY A C 1
ATOM 801 O O . GLY A 1 103 ? 4.856 -1.601 -20.404 1.00 78.75 103 GLY A O 1
ATOM 802 N N . SER A 1 104 ? 6.949 -1.599 -21.180 1.00 84.50 104 SER A N 1
ATOM 803 C CA . SER A 1 104 ? 7.468 -2.510 -20.141 1.00 84.50 104 SER A CA 1
ATOM 804 C C . SER A 1 104 ? 7.773 -1.824 -18.801 1.00 84.50 104 SER A C 1
ATOM 806 O O . SER A 1 104 ? 7.898 -2.506 -17.786 1.00 84.50 104 SER A O 1
ATOM 808 N N . ARG A 1 105 ? 7.863 -0.486 -18.787 1.00 88.69 105 ARG A N 1
ATOM 809 C CA . ARG A 1 105 ? 8.357 0.320 -17.656 1.00 88.69 105 ARG A CA 1
ATOM 810 C C . ARG A 1 105 ? 7.641 0.039 -16.335 1.00 88.69 105 ARG A C 1
ATOM 812 O O . ARG A 1 105 ? 8.281 -0.393 -15.390 1.00 88.69 105 ARG A O 1
ATOM 819 N N . LEU A 1 106 ? 6.321 0.225 -16.277 1.00 89.50 106 LEU A N 1
ATOM 820 C CA . LEU A 1 106 ? 5.548 0.029 -15.041 1.00 89.50 106 LEU A CA 1
ATOM 821 C C . LEU A 1 106 ? 5.635 -1.407 -14.504 1.00 89.50 106 LEU A C 1
ATOM 823 O O . LEU A 1 106 ? 5.741 -1.613 -13.301 1.00 89.50 106 LEU A O 1
ATOM 827 N N . ALA A 1 107 ? 5.632 -2.396 -15.402 1.00 90.19 107 ALA A N 1
ATOM 828 C CA . ALA A 1 107 ? 5.747 -3.805 -15.031 1.00 90.19 107 ALA A CA 1
ATOM 829 C C . ALA A 1 107 ? 7.109 -4.114 -14.395 1.00 90.19 107 ALA A C 1
ATOM 831 O O . ALA A 1 107 ? 7.180 -4.838 -13.411 1.00 90.19 107 ALA A O 1
ATOM 832 N N . ARG A 1 108 ? 8.178 -3.539 -14.956 1.00 90.81 108 ARG A N 1
ATOM 833 C CA . ARG A 1 108 ? 9.550 -3.690 -14.468 1.00 90.81 108 ARG A CA 1
ATOM 834 C C . ARG A 1 108 ? 9.761 -2.981 -13.133 1.00 90.81 108 ARG A C 1
ATOM 836 O O . ARG A 1 108 ? 10.338 -3.567 -12.228 1.00 90.81 108 ARG A O 1
ATOM 843 N N . ILE A 1 109 ? 9.214 -1.777 -12.978 1.00 92.88 109 ILE A N 1
ATOM 844 C CA . ILE A 1 109 ? 9.228 -1.068 -11.694 1.00 92.88 109 ILE A CA 1
ATOM 845 C C . ILE A 1 109 ? 8.541 -1.912 -10.620 1.00 92.88 109 ILE A C 1
ATOM 847 O O . ILE A 1 109 ? 9.137 -2.167 -9.580 1.00 92.88 109 ILE A O 1
ATOM 851 N N . ALA A 1 110 ? 7.338 -2.427 -10.889 1.00 93.31 110 ALA A N 1
ATOM 852 C CA . ALA A 1 110 ? 6.660 -3.339 -9.969 1.00 93.31 110 ALA A CA 1
ATOM 853 C C . ALA A 1 110 ? 7.478 -4.620 -9.697 1.00 93.31 110 ALA A C 1
ATOM 855 O O . ALA A 1 110 ? 7.468 -5.136 -8.581 1.00 93.31 110 ALA A O 1
ATOM 856 N N . GLN A 1 111 ? 8.233 -5.113 -10.684 1.00 93.25 111 GLN A N 1
ATOM 857 C CA . GLN A 1 111 ? 9.129 -6.257 -10.517 1.00 93.25 111 GLN A CA 1
ATOM 858 C C . GLN A 1 111 ? 10.278 -5.965 -9.542 1.00 93.25 111 GLN A C 1
ATOM 860 O O . GLN A 1 111 ? 10.627 -6.847 -8.758 1.00 93.25 111 GLN A O 1
ATOM 865 N N . HIS A 1 112 ? 10.824 -4.743 -9.528 1.00 94.25 112 HIS A N 1
ATOM 866 C CA . HIS A 1 112 ? 11.852 -4.348 -8.560 1.00 94.25 112 HIS A CA 1
ATOM 867 C C . HIS A 1 112 ? 11.359 -4.486 -7.115 1.00 94.25 112 HIS A C 1
ATOM 869 O O . HIS A 1 112 ? 12.058 -5.081 -6.297 1.00 94.25 112 HIS A O 1
ATOM 875 N N . LEU A 1 113 ? 10.126 -4.055 -6.820 1.00 94.81 113 LEU A N 1
ATOM 876 C CA . LEU A 1 113 ? 9.523 -4.201 -5.487 1.00 94.81 113 LEU A CA 1
ATOM 877 C C . LEU A 1 113 ? 9.456 -5.675 -5.056 1.00 94.81 113 LEU A C 1
ATOM 879 O O . LEU A 1 113 ? 9.842 -6.018 -3.938 1.00 94.81 113 LEU A O 1
ATOM 883 N N . LEU A 1 114 ? 9.010 -6.561 -5.955 1.00 95.25 114 LEU A N 1
ATOM 884 C CA . LEU A 1 114 ? 8.886 -7.996 -5.674 1.00 95.25 114 LEU A CA 1
ATOM 885 C C . LEU A 1 114 ? 10.248 -8.685 -5.509 1.00 95.25 114 LEU A C 1
ATOM 887 O O . LEU A 1 114 ? 10.408 -9.526 -4.625 1.00 95.25 114 LEU A O 1
ATOM 891 N N . GLN A 1 115 ? 11.233 -8.341 -6.344 1.00 95.31 115 GLN A N 1
ATOM 892 C CA . GLN A 1 115 ? 12.583 -8.910 -6.277 1.00 95.31 115 GLN A CA 1
ATOM 893 C C . GLN A 1 115 ? 13.324 -8.469 -5.015 1.00 95.31 115 GLN A C 1
ATOM 895 O O . GLN A 1 115 ? 14.003 -9.278 -4.386 1.00 95.31 115 GLN A O 1
ATOM 900 N N . GLN A 1 116 ? 13.162 -7.204 -4.630 1.00 95.50 116 GLN A N 1
ATOM 901 C CA . GLN A 1 116 ? 13.774 -6.641 -3.429 1.00 95.50 116 GLN A CA 1
ATOM 902 C C . GLN A 1 116 ? 12.987 -6.971 -2.157 1.00 95.50 116 GLN A C 1
ATOM 904 O O . GLN A 1 116 ? 13.472 -6.686 -1.069 1.00 95.50 116 GLN A O 1
ATOM 909 N N . ARG A 1 117 ? 11.804 -7.596 -2.285 1.00 96.06 117 ARG A N 1
ATOM 910 C CA . ARG A 1 117 ? 10.927 -8.002 -1.174 1.00 96.06 117 ARG A CA 1
ATOM 911 C C . ARG A 1 117 ? 10.680 -6.863 -0.189 1.00 96.06 117 ARG A C 1
ATOM 913 O O . ARG A 1 117 ? 10.688 -7.070 1.016 1.00 96.06 117 ARG A O 1
ATOM 920 N N . SER A 1 118 ? 10.466 -5.660 -0.706 1.00 95.94 118 SER A N 1
ATOM 921 C CA . SER A 1 118 ? 10.319 -4.453 0.099 1.00 95.94 118 SER A CA 1
ATOM 922 C C . SER A 1 118 ? 9.266 -3.551 -0.519 1.00 95.94 118 SER A C 1
ATOM 924 O O . SER A 1 118 ? 9.233 -3.362 -1.736 1.00 95.94 118 SER A O 1
ATOM 926 N N . TYR A 1 119 ? 8.399 -2.981 0.316 1.00 96.88 119 TYR A N 1
ATOM 927 C CA . TYR A 1 119 ? 7.380 -2.032 -0.134 1.00 96.88 119 TYR A CA 1
ATOM 928 C C . TYR A 1 119 ? 7.972 -0.693 -0.588 1.00 96.88 119 TYR A C 1
ATOM 930 O O . TYR A 1 119 ? 7.313 0.047 -1.317 1.00 96.88 119 TYR A O 1
ATOM 938 N N . PHE A 1 120 ? 9.206 -0.386 -0.179 1.00 95.94 120 PHE A N 1
ATOM 939 C CA . PHE A 1 120 ? 9.892 0.858 -0.515 1.00 95.94 120 PHE A CA 1
ATOM 940 C C . PHE A 1 120 ? 11.409 0.631 -0.650 1.00 95.94 120 PHE A C 1
ATOM 942 O O . PHE A 1 120 ? 12.179 0.953 0.253 1.00 95.94 120 PHE A O 1
ATOM 949 N N . PRO A 1 121 ? 11.883 0.052 -1.766 1.00 94.69 121 PRO A N 1
ATOM 950 C CA . PRO A 1 121 ? 13.301 -0.276 -1.917 1.00 94.69 121 PRO A CA 1
ATOM 951 C C . PRO A 1 121 ? 14.179 0.896 -2.396 1.00 94.69 121 PRO A C 1
ATOM 953 O O . PRO A 1 121 ? 15.394 0.744 -2.524 1.00 94.69 121 PRO A O 1
ATOM 956 N N . LEU A 1 122 ? 13.587 2.051 -2.720 1.00 94.31 122 LEU A N 1
ATOM 957 C CA . LEU A 1 122 ? 14.311 3.205 -3.250 1.00 94.31 122 LEU A CA 1
ATOM 958 C C . LEU A 1 122 ? 15.136 3.890 -2.150 1.00 94.31 122 LEU A C 1
ATOM 960 O O . LEU A 1 122 ? 14.581 4.368 -1.162 1.00 94.31 122 LEU A O 1
ATOM 964 N N . PHE A 1 123 ? 16.449 3.995 -2.364 1.00 91.69 123 PHE A N 1
ATOM 965 C CA . PHE A 1 123 ? 17.373 4.687 -1.466 1.00 91.69 123 PHE A CA 1
ATOM 966 C C . PHE A 1 123 ? 18.340 5.593 -2.252 1.00 91.69 123 PHE A C 1
ATOM 968 O O . PHE A 1 123 ? 18.891 5.142 -3.260 1.00 91.69 123 PHE A O 1
ATOM 975 N N . PRO A 1 124 ? 18.607 6.834 -1.795 1.00 92.44 124 PRO A N 1
ATOM 976 C CA . PRO A 1 124 ? 17.993 7.515 -0.650 1.00 92.44 124 PRO A CA 1
ATOM 977 C C . PRO A 1 124 ? 16.507 7.808 -0.889 1.00 92.44 124 PRO A C 1
ATOM 979 O O . PRO A 1 124 ? 16.083 8.059 -2.016 1.00 92.44 124 PRO A O 1
ATOM 982 N N . ALA A 1 125 ? 15.709 7.741 0.175 1.00 90.69 125 ALA A N 1
ATOM 983 C CA . ALA A 1 125 ? 14.268 7.891 0.052 1.00 90.69 125 ALA A CA 1
ATOM 984 C C . ALA A 1 125 ? 13.853 9.367 -0.068 1.00 90.69 125 ALA A C 1
ATOM 986 O O . ALA A 1 125 ? 14.321 10.194 0.713 1.00 90.69 125 ALA A O 1
ATOM 987 N N . PRO A 1 126 ? 12.938 9.706 -0.995 1.00 91.06 126 PRO A N 1
ATOM 988 C CA . PRO A 1 126 ? 12.383 11.054 -1.140 1.00 91.06 126 PRO A CA 1
ATOM 989 C C . PRO A 1 126 ? 11.262 11.369 -0.131 1.00 91.06 126 PRO A C 1
ATOM 991 O O . PRO A 1 126 ? 10.617 12.409 -0.238 1.00 91.06 126 PRO A O 1
ATOM 994 N N . ILE A 1 127 ? 10.996 10.464 0.815 1.00 92.12 127 ILE A N 1
ATOM 995 C CA . ILE A 1 127 ? 9.947 10.570 1.837 1.00 92.12 127 ILE A CA 1
ATOM 996 C C . ILE A 1 127 ? 10.558 10.470 3.237 1.00 92.12 127 ILE A C 1
ATOM 998 O O . ILE A 1 127 ? 11.680 9.986 3.396 1.00 92.12 127 ILE A O 1
ATOM 1002 N N . ASN A 1 128 ? 9.805 10.880 4.259 1.00 93.50 128 ASN A N 1
ATOM 1003 C CA . ASN A 1 128 ? 10.224 10.711 5.650 1.00 93.50 128 ASN A CA 1
ATOM 1004 C C . ASN A 1 128 ? 10.136 9.234 6.035 1.00 93.50 128 ASN A C 1
ATOM 1006 O O . ASN A 1 128 ? 9.039 8.681 6.122 1.00 93.50 128 ASN A O 1
ATOM 1010 N N . LEU A 1 129 ? 11.296 8.615 6.242 1.00 92.69 129 LEU A N 1
ATOM 1011 C CA . LEU A 1 129 ? 11.427 7.224 6.654 1.00 92.69 129 LEU A CA 1
ATOM 1012 C C . LEU A 1 129 ? 11.925 7.124 8.095 1.00 92.69 129 LEU A C 1
ATOM 1014 O O . LEU A 1 129 ? 12.912 7.768 8.458 1.00 92.69 129 LEU A O 1
ATOM 1018 N N . ASP A 1 130 ? 11.286 6.262 8.879 1.00 93.69 130 ASP A N 1
ATOM 1019 C CA . ASP A 1 130 ? 11.822 5.772 10.143 1.00 93.69 130 ASP A CA 1
ATOM 1020 C C . ASP A 1 130 ? 12.709 4.548 9.894 1.00 93.69 130 ASP A C 1
ATOM 1022 O O . ASP A 1 130 ? 12.233 3.433 9.691 1.00 93.69 130 ASP A O 1
ATOM 1026 N N . TRP A 1 131 ? 14.021 4.763 9.943 1.00 87.44 131 TRP A N 1
ATOM 1027 C CA . TRP A 1 131 ? 15.043 3.740 9.710 1.00 87.44 131 TRP A CA 1
ATOM 1028 C C . TRP A 1 131 ? 15.071 2.617 10.750 1.00 87.44 131 TRP A C 1
ATOM 1030 O O . TRP A 1 131 ? 15.750 1.614 10.534 1.00 87.44 131 TRP A O 1
ATOM 1040 N N . GLN A 1 132 ? 14.399 2.782 11.892 1.00 89.81 132 GLN A N 1
ATOM 1041 C CA . GLN A 1 132 ? 14.349 1.751 12.930 1.00 89.81 132 GLN A CA 1
ATOM 1042 C C . GLN A 1 132 ? 13.312 0.668 12.628 1.00 89.81 132 GLN A C 1
ATOM 1044 O O . GLN A 1 132 ? 13.364 -0.412 13.218 1.00 89.81 132 GLN A O 1
ATOM 1049 N N . GLN A 1 133 ? 12.382 0.940 11.713 1.00 88.00 133 GLN A N 1
ATOM 1050 C CA . GLN A 1 133 ? 11.320 0.020 11.337 1.00 88.00 133 GLN A CA 1
ATOM 1051 C C . GLN A 1 133 ? 11.603 -0.621 9.979 1.00 88.00 133 GLN A C 1
ATOM 1053 O O . GLN A 1 133 ? 12.222 -0.026 9.104 1.00 88.00 133 GLN A O 1
ATOM 1058 N N . SER A 1 134 ? 11.141 -1.859 9.803 1.00 88.19 134 SER A N 1
ATOM 1059 C CA . SER A 1 134 ? 11.221 -2.570 8.526 1.00 88.19 134 SER A CA 1
ATOM 1060 C C . SER A 1 134 ? 9.922 -2.392 7.736 1.00 88.19 134 SER A C 1
ATOM 1062 O O . SER A 1 134 ? 8.826 -2.372 8.294 1.00 88.19 134 SER A O 1
ATOM 1064 N N . TRP A 1 135 ? 10.057 -2.294 6.416 1.00 93.62 135 TRP A N 1
ATOM 1065 C CA . TRP A 1 135 ? 8.964 -2.275 5.440 1.00 93.62 135 TRP A CA 1
ATOM 1066 C C . TRP A 1 135 ? 9.138 -3.406 4.416 1.00 93.62 135 TRP A C 1
ATOM 1068 O O . TRP A 1 135 ? 8.843 -3.264 3.222 1.00 93.62 135 TRP A O 1
ATOM 1078 N N . ASP A 1 136 ? 9.650 -4.535 4.900 1.00 95.44 136 ASP A N 1
ATOM 1079 C CA . ASP A 1 136 ? 9.860 -5.740 4.113 1.00 95.44 136 ASP A CA 1
ATOM 1080 C C . ASP A 1 136 ? 8.536 -6.455 3.830 1.00 95.44 136 ASP A C 1
ATOM 1082 O O . ASP A 1 136 ? 7.592 -6.456 4.624 1.00 95.44 136 ASP A O 1
ATOM 1086 N N . MET A 1 137 ? 8.470 -7.100 2.672 1.00 96.12 137 MET A N 1
ATOM 1087 C CA . MET A 1 137 ? 7.380 -7.994 2.321 1.00 96.12 137 MET A CA 1
ATOM 1088 C C . MET A 1 137 ? 7.627 -9.351 3.000 1.00 96.12 137 MET A C 1
ATOM 1090 O O . MET A 1 137 ? 8.621 -10.012 2.686 1.00 96.12 137 MET A O 1
ATOM 1094 N N . PRO A 1 138 ? 6.726 -9.825 3.882 1.00 95.75 138 PRO A N 1
ATOM 1095 C CA . PRO A 1 138 ? 6.906 -11.097 4.586 1.00 95.75 138 PRO A CA 1
ATOM 1096 C C . PRO A 1 138 ? 6.870 -12.299 3.631 1.00 95.75 138 PRO A C 1
ATOM 1098 O O . PRO A 1 138 ? 7.452 -13.347 3.899 1.00 95.75 138 PRO A O 1
ATOM 1101 N N . CYS A 1 139 ? 6.182 -12.153 2.502 1.00 95.19 139 CYS A N 1
ATOM 1102 C CA . CYS A 1 139 ? 6.155 -13.109 1.407 1.00 95.19 139 CYS A CA 1
ATOM 1103 C C . CYS A 1 139 ? 5.875 -12.370 0.095 1.00 95.19 139 CYS A C 1
ATOM 1105 O O . CYS A 1 139 ? 5.542 -11.184 0.094 1.00 95.19 139 CYS A O 1
ATOM 1107 N N . ARG A 1 140 ? 6.002 -13.073 -1.032 1.00 95.81 140 ARG A N 1
ATOM 1108 C CA . ARG A 1 140 ? 5.559 -12.542 -2.319 1.00 95.81 140 ARG A CA 1
ATOM 1109 C C . ARG A 1 140 ? 4.021 -12.503 -2.328 1.00 95.81 140 ARG A C 1
ATOM 1111 O O . ARG A 1 140 ? 3.430 -13.575 -2.233 1.00 95.81 140 ARG A O 1
ATOM 1118 N N . PRO A 1 141 ? 3.383 -11.328 -2.455 1.00 97.19 141 PRO A N 1
ATOM 1119 C CA . PRO A 1 141 ? 1.929 -11.255 -2.503 1.00 97.19 141 PRO A CA 1
ATOM 1120 C C . PRO A 1 141 ? 1.391 -11.814 -3.826 1.00 97.19 141 PRO A C 1
ATOM 1122 O O . PRO A 1 141 ? 2.031 -11.677 -4.872 1.00 97.19 141 PRO A O 1
ATOM 1125 N N . ASP A 1 142 ? 0.188 -12.385 -3.783 1.00 97.38 142 ASP A N 1
ATOM 1126 C CA . ASP A 1 142 ? -0.562 -12.798 -4.974 1.00 97.38 142 ASP A CA 1
ATOM 1127 C C . ASP A 1 142 ? -1.109 -11.578 -5.728 1.00 97.38 142 ASP A C 1
ATOM 1129 O O . ASP A 1 142 ? -1.168 -11.559 -6.958 1.00 97.38 142 ASP A O 1
ATOM 1133 N N . LEU A 1 143 ? -1.479 -10.532 -4.982 1.00 97.06 143 LEU A N 1
ATOM 1134 C CA . LEU A 1 143 ? -1.936 -9.250 -5.505 1.00 97.06 143 LEU A CA 1
ATOM 1135 C C . LEU A 1 143 ? -1.181 -8.106 -4.827 1.00 97.06 143 LEU A C 1
ATOM 1137 O O . LEU A 1 143 ? -1.211 -7.971 -3.607 1.00 97.06 143 LEU A O 1
ATOM 1141 N N . LEU A 1 144 ? -0.539 -7.249 -5.617 1.00 97.00 144 LEU A N 1
ATOM 1142 C CA . LEU A 1 144 ? 0.107 -6.034 -5.129 1.00 97.00 144 LEU A CA 1
ATOM 1143 C C . LEU A 1 144 ? -0.708 -4.814 -5.564 1.00 97.00 144 LEU A C 1
ATOM 1145 O O . LEU A 1 144 ? -0.927 -4.602 -6.757 1.00 97.00 144 LEU A O 1
ATOM 1149 N N . ILE A 1 145 ? -1.143 -4.012 -4.596 1.00 97.19 145 ILE A N 1
ATOM 1150 C CA . ILE A 1 145 ? -1.879 -2.769 -4.816 1.00 97.19 145 ILE A CA 1
ATOM 1151 C C . ILE A 1 145 ? -0.957 -1.601 -4.467 1.00 97.19 145 ILE A C 1
ATOM 1153 O O . ILE A 1 145 ? -0.594 -1.396 -3.309 1.00 97.19 145 ILE A O 1
ATOM 1157 N N . CYS A 1 146 ? -0.605 -0.826 -5.490 1.00 96.06 146 CYS A N 1
ATOM 1158 C CA . CYS A 1 146 ? 0.210 0.379 -5.376 1.00 96.06 146 CYS A CA 1
ATOM 1159 C C . CYS A 1 146 ? -0.512 1.526 -6.096 1.00 96.06 146 CYS A C 1
ATOM 1161 O O . CYS A 1 146 ? -0.383 1.648 -7.318 1.00 96.06 146 CYS A O 1
ATOM 1163 N N . PRO A 1 147 ? -1.303 2.343 -5.382 1.00 96.19 147 PRO A N 1
ATOM 1164 C CA . PRO A 1 147 ? -1.854 3.573 -5.927 1.00 96.19 147 PRO A CA 1
ATOM 1165 C C . PRO A 1 147 ? -0.720 4.473 -6.427 1.00 96.19 147 PRO A C 1
ATOM 1167 O O . PRO A 1 147 ? 0.330 4.581 -5.796 1.00 96.19 147 PRO A O 1
ATOM 1170 N N . SER A 1 148 ? -0.922 5.100 -7.582 1.00 95.25 148 SER A N 1
ATOM 1171 C CA . SER A 1 148 ? 0.079 5.964 -8.203 1.00 95.25 148 SER A CA 1
ATOM 1172 C C . SER A 1 148 ? -0.591 7.054 -9.027 1.00 95.25 148 SER A C 1
ATOM 1174 O O . SER A 1 148 ? -1.681 6.848 -9.561 1.00 95.25 148 SER A O 1
ATOM 1176 N N . LYS A 1 149 ? 0.079 8.200 -9.181 1.00 94.19 149 LYS A N 1
ATOM 1177 C CA . LYS A 1 149 ? -0.320 9.249 -10.138 1.00 94.19 149 LYS A CA 1
ATOM 1178 C C . LYS A 1 149 ? -0.059 8.847 -11.597 1.00 94.19 149 LYS A C 1
A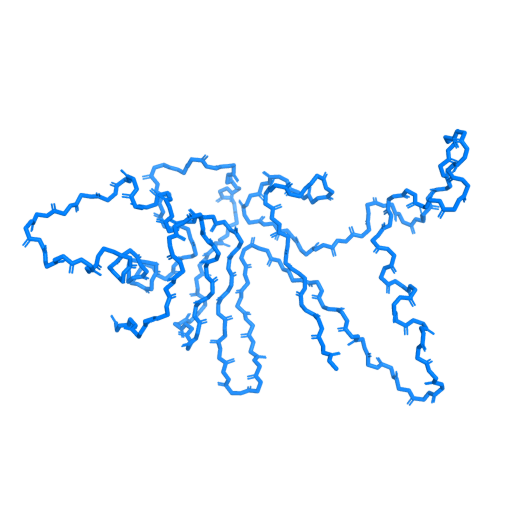TOM 1180 O O . LYS A 1 149 ? -0.443 9.572 -12.513 1.00 94.19 149 LYS A O 1
ATOM 1185 N N . LEU A 1 150 ? 0.625 7.724 -11.828 1.00 93.06 150 LEU A N 1
ATOM 1186 C CA . LEU A 1 150 ? 0.823 7.144 -13.155 1.00 93.06 150 LEU A CA 1
ATOM 1187 C C . LEU A 1 150 ? -0.486 6.556 -13.709 1.00 93.06 150 LEU A C 1
ATOM 1189 O O . LEU A 1 150 ? -1.446 6.319 -12.981 1.00 93.06 150 LEU A O 1
ATOM 1193 N N . ALA A 1 151 ? -0.522 6.310 -15.022 1.00 91.44 151 ALA A N 1
ATOM 1194 C CA . ALA A 1 151 ? -1.690 5.717 -15.668 1.00 91.44 151 ALA A CA 1
ATOM 1195 C C . ALA A 1 151 ? -2.061 4.364 -15.014 1.00 91.44 151 ALA A C 1
ATOM 1197 O O . ALA A 1 151 ? -1.160 3.542 -14.806 1.00 91.44 151 ALA A O 1
ATOM 1198 N N . PRO A 1 152 ? -3.354 4.106 -1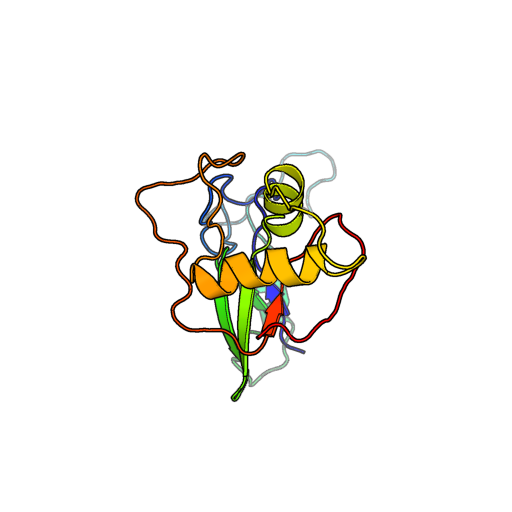4.724 1.00 92.75 152 PRO A N 1
ATOM 1199 C CA . PRO A 1 152 ? -3.788 2.849 -14.124 1.00 92.75 152 PRO A CA 1
ATOM 1200 C C . PRO A 1 152 ? -3.348 1.639 -14.952 1.00 92.75 152 PRO A C 1
ATOM 1202 O O . PRO A 1 152 ? -3.510 1.613 -16.173 1.00 92.75 152 PRO A O 1
ATOM 1205 N N . LEU A 1 153 ? -2.815 0.620 -14.279 1.00 91.06 153 LEU A N 1
ATOM 1206 C CA . LEU A 1 153 ? -2.340 -0.609 -14.906 1.00 91.06 153 LEU A CA 1
ATOM 1207 C C . LEU A 1 153 ? -2.692 -1.817 -14.037 1.00 91.06 153 LEU A C 1
ATOM 1209 O O . LEU A 1 153 ? -2.473 -1.805 -12.831 1.00 91.06 153 LEU A O 1
ATOM 1213 N N . CYS A 1 154 ? -3.155 -2.889 -14.678 1.00 94.44 154 CYS A N 1
ATOM 1214 C CA . CYS A 1 154 ? -3.242 -4.220 -14.088 1.00 94.44 154 CYS A CA 1
ATOM 1215 C C . CYS A 1 154 ? -2.421 -5.176 -14.956 1.00 94.44 154 CYS A C 1
ATOM 1217 O O . CYS A 1 154 ? -2.681 -5.305 -16.154 1.00 94.44 154 CYS A O 1
ATOM 1219 N N . LYS A 1 155 ? -1.388 -5.798 -14.382 1.00 92.31 155 LYS A N 1
ATOM 1220 C CA . LYS A 1 155 ? -0.494 -6.692 -15.120 1.00 92.31 155 LYS A CA 1
ATOM 1221 C C . LYS A 1 155 ? 0.071 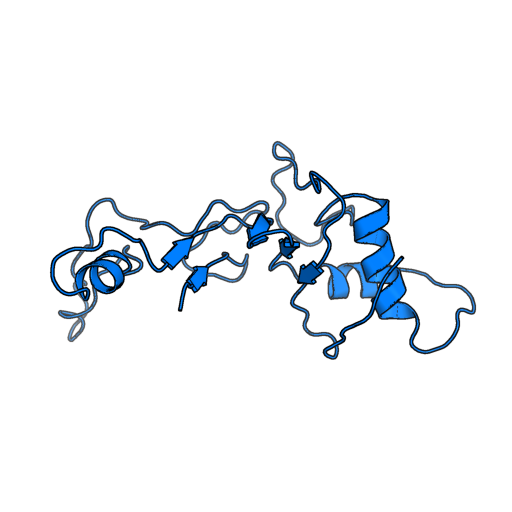-7.771 -14.207 1.00 92.31 155 LYS A C 1
ATOM 1223 O O . LYS A 1 155 ? 0.489 -7.479 -13.092 1.00 92.31 155 LYS A O 1
ATOM 1228 N N . ALA A 1 156 ? 0.132 -8.998 -14.716 1.00 93.50 156 ALA A N 1
ATOM 1229 C CA . ALA A 1 156 ? 0.876 -10.068 -14.072 1.00 93.50 156 ALA A CA 1
ATOM 1230 C C . ALA A 1 156 ? 2.379 -9.771 -14.168 1.00 93.50 156 ALA A C 1
ATOM 1232 O O . ALA A 1 156 ? 2.918 -9.581 -15.263 1.00 93.50 156 ALA A O 1
ATOM 1233 N N . VAL A 1 157 ? 3.039 -9.712 -13.017 1.00 88.94 157 VAL A N 1
ATOM 1234 C CA . VAL A 1 157 ? 4.488 -9.536 -12.899 1.00 88.94 157 VAL A CA 1
ATOM 1235 C C . VAL A 1 157 ? 5.044 -10.831 -12.323 1.00 88.94 157 VAL A C 1
ATOM 1237 O O . VAL A 1 157 ? 4.536 -11.307 -11.309 1.00 88.94 157 VAL A O 1
ATOM 1240 N N . LEU A 1 158 ? 6.032 -11.422 -13.000 1.00 73.94 158 LEU A N 1
ATOM 1241 C CA . LEU A 1 158 ? 6.711 -12.657 -12.598 1.00 73.94 158 LEU A CA 1
ATOM 1242 C C . LEU A 1 158 ? 8.006 -12.335 -11.851 1.00 73.94 158 LEU A C 1
ATOM 1244 O O . LEU A 1 158 ? 8.804 -11.494 -12.320 1.00 73.94 158 LEU A O 1
#

Solvent-accessible surface area (backbone atoms only — not comparable to full-atom values): 10105 Å² total; per-residue (Å²): 132,76,44,78,46,61,44,36,73,83,38,91,85,48,61,69,42,39,70,27,71,43,65,66,56,81,35,101,59,64,39,72,41,91,49,92,94,26,77,88,43,56,45,44,49,79,60,58,67,60,69,58,64,75,62,73,90,90,70,93,73,80,45,70,45,58,35,34,22,59,40,77,48,70,61,92,90,45,36,36,31,40,37,58,61,46,47,66,54,54,47,59,74,72,59,84,83,80,92,69,67,86,88,44,61,69,54,51,54,56,35,49,34,63,74,67,36,20,78,69,77,65,77,87,60,99,61,57,66,47,86,92,59,86,58,62,46,94,60,87,53,81,40,78,48,66,56,52,96,56,83,92,82,88,76,94,70,127

Foldseek 3Di:
DAAEAEDDCPDPLFDNAPFTAWDAFQDPDFDQDPDVVRRVPTPRGPCQVVVQVVDDPDDNDRRYHTGTAFDWDDDPPFIETEHADQLLVVCLVVDDDDPDDPPCNSLVSVLVCQVVQFPHPDPPDPGHYDPVDGRGNPHRGPHYDYDHPDDDDDDDHD

InterPro domains:
  IPR007185 DNA polymerase alpha/delta/epsilon, subunit B [PF04042] (1-154)
  IPR016722 DNA polymerase alpha, subunit B [PTHR23061] (1-157)

Organism: NCBI:txid265554

pLDDT: mean 87.8, std 10.56, range [52.62, 98.25]

Sequence (158 aa):
TQFILQPSLDDATAEWVFPQPPLQDRLPKPQRSNLPGGDDFELGTLGLSYVENIKREGSDYRRVHCVPNPCTLRINEVVIGVTSTDILLQTSINETNGHLPAGSRLARIAQHLLQQRSYFPLFPAPINLDWQQSWDMPCRPDLLICPSKLAPLCKAVL

Secondary structure (DSSP, 8-state):
--EEE---TT-TTS-SSBSBPPP--SSSSPEEP-STT-TT-EET---HHHHHHTS-SS-----EEE--BSEEEEETTEEEEE--S-HHHHHHHH---SSPPTT-HHHHHHHHHHHHTBS---SS-SS-B-TTS--B-SS--SEEE---SSPP------